Protein AF-W6QR23-F1 (afdb_monomer)

Radius of gyration: 20.23 Å; Cα contacts (8 Å, |Δi|>4): 118; chains: 1; bounding box: 69×49×46 Å

Structure (mmCIF, N/CA/C/O backbone):
data_AF-W6QR23-F1
#
_entry.id   AF-W6QR23-F1
#
loop_
_atom_site.group_PDB
_atom_site.id
_atom_site.type_symbol
_atom_site.label_atom_id
_atom_site.label_alt_id
_atom_site.label_comp_id
_atom_site.label_asym_id
_atom_site.label_entity_id
_atom_site.label_seq_id
_atom_site.pdbx_PDB_ins_code
_atom_site.Cartn_x
_atom_site.Cartn_y
_atom_site.Cartn_z
_atom_site.occupancy
_atom_site.B_iso_or_equiv
_atom_site.auth_seq_id
_atom_site.auth_comp_id
_atom_site.auth_asym_id
_atom_site.auth_atom_id
_atom_site.pdbx_PDB_model_num
ATOM 1 N N . MET A 1 1 ? -1.842 -34.627 35.044 1.00 44.72 1 MET A N 1
ATOM 2 C CA . MET A 1 1 ? -1.301 -33.772 33.965 1.00 44.72 1 MET A CA 1
ATOM 3 C C . MET A 1 1 ? -2.351 -32.706 33.707 1.00 44.72 1 MET A C 1
ATOM 5 O O . MET A 1 1 ? -3.501 -33.074 33.538 1.00 44.72 1 MET A O 1
ATOM 9 N N . LYS A 1 2 ? -2.019 -31.424 33.892 1.00 36.34 2 LYS A N 1
ATOM 10 C CA . LYS A 1 2 ? -3.010 -30.339 33.979 1.00 36.34 2 LYS A CA 1
ATOM 11 C C . LYS A 1 2 ? -3.433 -29.901 32.574 1.00 36.34 2 LYS A C 1
ATOM 13 O O . LYS A 1 2 ? -2.585 -29.485 31.789 1.00 36.34 2 LYS A O 1
ATOM 18 N N . GLU A 1 3 ? -4.726 -30.026 32.297 1.00 43.97 3 GLU A N 1
ATOM 19 C CA . GLU A 1 3 ? -5.404 -29.563 31.086 1.00 43.97 3 GLU A CA 1
ATOM 20 C C . GLU A 1 3 ? -5.269 -28.041 30.954 1.00 43.97 3 GLU A C 1
ATOM 22 O O . GLU A 1 3 ? -5.527 -27.293 31.899 1.00 43.97 3 GLU A O 1
ATOM 27 N N . GLN A 1 4 ? -4.809 -27.580 29.791 1.00 44.44 4 GLN A N 1
ATOM 28 C CA . GLN A 1 4 ? -4.674 -26.157 29.502 1.00 44.44 4 GLN A CA 1
ATOM 29 C C . GLN A 1 4 ? -5.962 -25.640 28.866 1.00 44.44 4 GLN A C 1
ATOM 31 O O . GLN A 1 4 ? -6.294 -25.931 27.720 1.00 44.44 4 GLN A O 1
ATOM 36 N N . THR A 1 5 ? -6.665 -24.861 29.676 1.00 42.03 5 THR A N 1
ATOM 37 C CA . THR A 1 5 ? -7.856 -24.071 29.395 1.00 42.03 5 THR A CA 1
ATOM 38 C C . THR A 1 5 ? -7.736 -23.241 28.116 1.00 42.03 5 THR A C 1
ATOM 40 O O . THR A 1 5 ? -6.834 -22.417 27.953 1.00 42.03 5 THR A O 1
ATOM 43 N N . THR A 1 6 ? -8.725 -23.398 27.240 1.00 47.53 6 THR A N 1
ATOM 44 C CA . THR A 1 6 ? -9.031 -22.515 26.113 1.00 47.53 6 THR A CA 1
ATOM 45 C C . THR A 1 6 ? -9.244 -21.077 26.594 1.00 47.53 6 THR A C 1
ATOM 47 O O . THR A 1 6 ? -10.248 -20.761 27.234 1.00 47.53 6 THR A O 1
ATOM 50 N N . LYS A 1 7 ? -8.309 -20.182 26.266 1.00 45.34 7 LYS A N 1
ATOM 51 C CA . LYS A 1 7 ? -8.440 -18.737 26.483 1.00 45.34 7 LYS A CA 1
ATOM 52 C C . LYS A 1 7 ? -9.314 -18.139 25.377 1.00 45.34 7 LYS A C 1
ATOM 54 O O . LYS A 1 7 ? -8.807 -17.672 24.361 1.00 45.34 7 LYS A O 1
ATOM 59 N N . LEU A 1 8 ? -10.632 -18.158 25.574 1.00 53.28 8 LEU A N 1
ATOM 60 C CA . LEU A 1 8 ? -11.560 -17.308 24.824 1.00 53.28 8 LEU A CA 1
ATOM 61 C C . LEU A 1 8 ? -11.285 -15.856 25.232 1.00 53.28 8 LEU A C 1
ATOM 63 O O . LEU A 1 8 ? -11.752 -15.381 26.264 1.00 53.28 8 LEU A O 1
ATOM 67 N N . ALA A 1 9 ? -10.439 -15.179 24.458 1.00 53.75 9 ALA A N 1
ATOM 68 C CA . ALA A 1 9 ? -10.184 -13.760 24.625 1.00 53.75 9 ALA A CA 1
ATOM 69 C C . ALA A 1 9 ? -11.431 -12.971 24.200 1.00 53.75 9 ALA A C 1
ATOM 71 O O . ALA A 1 9 ? -11.883 -13.042 23.060 1.00 53.75 9 ALA A O 1
ATOM 72 N N . SER A 1 10 ? -11.967 -12.246 25.171 1.00 52.50 10 SER A N 1
ATOM 73 C CA . SER A 1 10 ? -13.028 -11.247 25.143 1.00 52.50 10 SER A CA 1
ATOM 74 C C . SER A 1 10 ? -13.174 -10.523 23.796 1.00 52.50 10 SER A C 1
ATOM 76 O O . SER A 1 10 ? -12.361 -9.672 23.439 1.00 52.50 10 SER A O 1
ATOM 78 N N . ILE A 1 11 ? -14.242 -10.820 23.055 1.00 54.56 11 ILE A N 1
ATOM 79 C CA . ILE A 1 11 ? -14.602 -10.094 21.833 1.00 54.56 11 ILE A CA 1
ATOM 80 C C . ILE A 1 11 ? -15.291 -8.793 22.266 1.00 54.56 11 ILE A C 1
ATOM 82 O O . ILE A 1 11 ? -16.491 -8.765 22.527 1.00 54.56 11 ILE A O 1
ATOM 86 N N . SER A 1 12 ? -14.515 -7.718 22.407 1.00 57.97 12 SER A N 1
ATOM 87 C CA . SER A 1 12 ? -15.054 -6.371 22.632 1.00 57.97 12 SER A CA 1
ATOM 88 C C . SER A 1 12 ? -15.656 -5.815 21.326 1.00 57.97 12 SER A C 1
ATOM 90 O O . SER A 1 12 ? -15.062 -6.032 20.265 1.00 57.97 12 SER A O 1
ATOM 92 N N . PRO A 1 13 ? -16.776 -5.062 21.349 1.00 60.59 13 PRO A N 1
ATOM 93 C CA . PRO A 1 13 ? -17.383 -4.450 20.156 1.00 60.59 13 PRO A CA 1
ATOM 94 C C . PRO A 1 13 ? -16.416 -3.588 19.326 1.00 60.59 13 PRO A C 1
ATOM 96 O O . PRO A 1 13 ? -16.589 -3.448 18.115 1.00 60.59 13 PRO A O 1
ATOM 99 N N . GLU A 1 14 ? -15.373 -3.045 19.957 1.00 60.12 14 GLU A N 1
ATOM 100 C CA . GLU A 1 14 ? -14.270 -2.304 19.325 1.00 60.12 14 GLU A CA 1
ATOM 101 C C . GLU A 1 14 ? -13.528 -3.140 18.266 1.00 60.12 14 GLU A C 1
ATOM 103 O O . GLU A 1 14 ? -13.290 -2.661 17.154 1.00 60.12 14 GLU A O 1
ATOM 108 N N . MET A 1 15 ? -13.284 -4.428 18.544 1.00 62.34 15 MET A N 1
ATOM 109 C CA . MET A 1 15 ? -12.591 -5.343 17.627 1.00 62.34 15 MET A CA 1
ATOM 110 C C . MET A 1 15 ? -13.342 -5.507 16.301 1.00 62.34 15 MET A C 1
ATOM 112 O O . MET A 1 15 ? -12.721 -5.658 15.251 1.00 62.34 15 MET A O 1
ATOM 116 N N . SER A 1 16 ? -14.678 -5.433 16.325 1.00 85.00 16 SER A N 1
ATOM 117 C CA . SER A 1 16 ? -15.494 -5.558 15.111 1.00 85.00 16 SER A CA 1
ATOM 118 C C . SER A 1 16 ? -15.355 -4.345 14.183 1.00 85.00 16 SER A C 1
ATOM 120 O O . SER A 1 16 ? -15.276 -4.498 12.962 1.00 85.00 16 SER A O 1
ATOM 122 N N . LYS A 1 17 ? -15.256 -3.130 14.744 1.00 90.19 17 LYS A N 1
ATOM 123 C CA . LYS A 1 17 ? -15.080 -1.898 13.960 1.00 90.19 17 LYS A CA 1
ATOM 124 C C . LYS A 1 17 ? -13.680 -1.836 13.362 1.00 90.19 17 LYS A C 1
ATOM 126 O O . LYS A 1 17 ? -13.533 -1.511 12.186 1.00 90.19 17 LYS A O 1
ATOM 131 N N . GLU A 1 18 ? -12.667 -2.181 14.150 1.00 93.94 18 GLU A N 1
ATOM 132 C CA . GLU A 1 18 ? -11.278 -2.230 13.698 1.00 93.94 18 GLU A CA 1
ATOM 133 C C . GLU A 1 18 ? -11.065 -3.249 12.572 1.00 93.94 18 GLU A C 1
ATOM 135 O O . GLU A 1 18 ? -10.448 -2.923 11.554 1.00 93.94 18 GLU A O 1
ATOM 140 N N . GLN A 1 19 ? -11.629 -4.453 12.706 1.00 93.38 19 GLN A N 1
ATOM 141 C CA . GLN A 1 19 ? -11.586 -5.467 11.650 1.00 93.38 19 GLN A CA 1
ATOM 142 C C . GLN A 1 19 ? -12.272 -4.983 10.370 1.00 93.38 19 GLN A C 1
ATOM 144 O O . GLN A 1 19 ? -11.690 -5.088 9.290 1.00 93.38 19 GLN A O 1
ATOM 149 N N . LEU A 1 20 ? -13.454 -4.369 10.483 1.00 94.75 20 LEU A N 1
ATOM 150 C CA . LEU A 1 20 ? -14.163 -3.813 9.332 1.00 94.75 20 LEU A CA 1
ATOM 151 C C . LEU A 1 20 ? -13.360 -2.700 8.636 1.00 94.75 20 LEU A C 1
ATOM 153 O O . LEU A 1 20 ? -13.367 -2.600 7.406 1.00 94.75 20 LEU A O 1
ATOM 157 N N . LEU A 1 21 ? -12.667 -1.848 9.399 1.00 95.06 21 LEU A N 1
ATOM 158 C CA . LEU A 1 21 ? -11.797 -0.803 8.848 1.00 95.06 21 LEU A CA 1
ATOM 159 C C . LEU A 1 21 ? -10.604 -1.398 8.098 1.00 95.06 21 LEU A C 1
ATOM 161 O O . LEU A 1 21 ? -10.283 -0.927 7.003 1.00 95.06 21 LEU A O 1
ATOM 165 N N . LEU A 1 22 ? -9.973 -2.431 8.659 1.00 95.94 22 LEU A N 1
ATOM 166 C CA . LEU A 1 22 ? -8.881 -3.152 8.009 1.00 95.94 22 LEU A CA 1
ATOM 167 C C . LEU A 1 22 ? -9.357 -3.814 6.715 1.00 95.94 22 LEU A C 1
ATOM 169 O O . LEU A 1 22 ? -8.750 -3.596 5.670 1.00 95.94 22 LEU A O 1
ATOM 173 N N . GLU A 1 23 ? -10.473 -4.537 6.746 1.00 95.75 23 GLU A N 1
ATOM 174 C CA . GLU A 1 23 ? -11.013 -5.214 5.567 1.00 95.75 23 GLU A CA 1
ATOM 175 C C . GLU A 1 23 ? -11.335 -4.217 4.443 1.00 95.75 23 GLU A C 1
ATOM 177 O O . GLU A 1 23 ? -10.900 -4.381 3.299 1.00 95.75 23 GLU A O 1
ATOM 182 N N . LYS A 1 24 ? -12.015 -3.110 4.772 1.00 96.38 24 LYS A N 1
ATOM 183 C CA . LYS A 1 24 ? -12.300 -2.0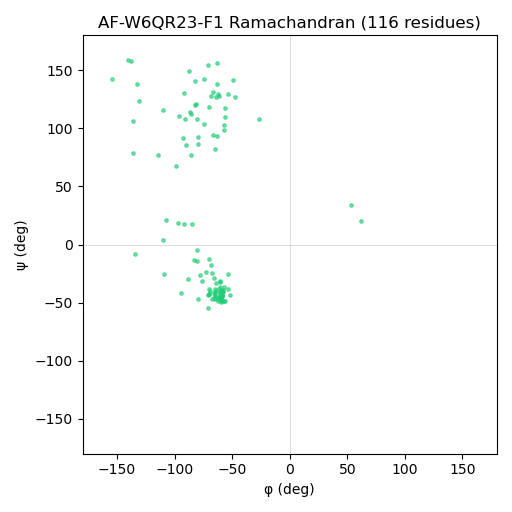31 3.812 1.00 96.38 24 LYS A CA 1
ATOM 184 C C . LYS A 1 24 ? -11.020 -1.416 3.247 1.00 96.38 24 LYS A C 1
ATOM 186 O O . LYS A 1 24 ? -10.955 -1.134 2.049 1.00 96.38 24 LYS A O 1
ATOM 191 N N . ALA A 1 25 ? -10.006 -1.199 4.086 1.00 96.62 25 ALA A N 1
ATOM 192 C CA . ALA A 1 25 ? -8.725 -0.649 3.658 1.00 96.62 25 ALA A CA 1
ATOM 193 C C . ALA A 1 25 ? -7.974 -1.602 2.717 1.00 96.62 25 ALA A C 1
ATOM 195 O O . ALA A 1 25 ? -7.514 -1.156 1.666 1.00 96.62 25 ALA A O 1
ATOM 196 N N . GLY A 1 26 ? -7.898 -2.892 3.053 1.00 96.06 26 GLY A N 1
ATOM 197 C CA . GLY A 1 26 ? -7.261 -3.916 2.224 1.00 96.06 26 GLY A CA 1
ATOM 198 C C . GLY A 1 26 ? -7.952 -4.069 0.872 1.00 96.06 26 GLY A C 1
ATOM 199 O O . GLY A 1 26 ? -7.299 -4.006 -0.169 1.00 96.06 26 GLY A O 1
ATOM 200 N N . ASN A 1 27 ? -9.286 -4.147 0.875 1.00 96.62 27 ASN A N 1
ATOM 201 C CA . ASN A 1 27 ? -10.094 -4.191 -0.345 1.00 96.62 27 ASN A CA 1
ATOM 202 C C . ASN A 1 27 ? -9.878 -2.955 -1.230 1.00 96.62 27 ASN A C 1
ATOM 204 O O . ASN A 1 27 ? -9.806 -3.069 -2.455 1.00 96.62 27 ASN A O 1
ATOM 208 N N . TYR A 1 28 ? -9.755 -1.769 -0.625 1.00 96.25 28 TYR A N 1
ATOM 209 C CA . TYR A 1 28 ? -9.439 -0.546 -1.360 1.00 96.25 28 TYR A CA 1
ATOM 210 C C . TYR A 1 28 ? -8.044 -0.600 -1.992 1.00 96.25 28 TYR A C 1
ATOM 212 O O . TYR A 1 28 ? -7.917 -0.259 -3.166 1.00 96.25 28 TYR A O 1
ATOM 220 N N . ILE A 1 29 ? -7.016 -1.023 -1.244 1.00 95.62 29 ILE A N 1
ATOM 221 C CA . ILE A 1 29 ? -5.636 -1.112 -1.752 1.00 95.62 29 ILE A CA 1
ATOM 222 C C . ILE A 1 29 ? -5.580 -2.047 -2.964 1.00 95.62 29 ILE A C 1
ATOM 224 O O . ILE A 1 29 ? -5.012 -1.666 -3.983 1.00 95.62 29 ILE A O 1
ATOM 228 N N . TRP A 1 30 ? -6.247 -3.205 -2.899 1.00 93.69 30 TRP A N 1
ATOM 229 C CA . TRP A 1 30 ? -6.288 -4.160 -4.010 1.00 93.69 30 TRP A CA 1
ATOM 230 C C . TRP A 1 30 ? -6.991 -3.633 -5.265 1.00 93.69 30 TRP A C 1
ATOM 232 O O . TRP A 1 30 ? -6.561 -3.894 -6.388 1.00 93.69 30 TRP A O 1
ATOM 242 N N . LYS A 1 31 ? -8.099 -2.904 -5.099 1.00 94.44 31 LYS A N 1
ATOM 243 C CA . LYS A 1 31 ? -8.941 -2.481 -6.230 1.00 94.44 31 LYS A CA 1
ATOM 244 C C . LYS A 1 31 ? -8.499 -1.154 -6.846 1.00 94.44 31 LYS A C 1
ATOM 246 O O . LYS A 1 31 ? -8.717 -0.931 -8.041 1.00 94.44 31 LYS A O 1
ATOM 251 N N . ALA A 1 32 ? -7.907 -0.257 -6.059 1.00 94.75 32 ALA A N 1
ATOM 252 C CA . ALA A 1 32 ? -7.569 1.088 -6.505 1.00 94.75 32 ALA A CA 1
ATOM 253 C C . ALA A 1 32 ? -6.540 1.070 -7.646 1.00 94.75 32 ALA A C 1
ATOM 255 O O . ALA A 1 32 ? -5.566 0.331 -7.625 1.00 94.75 32 ALA A O 1
ATOM 256 N N . LYS A 1 33 ? -6.732 1.924 -8.658 1.00 93.44 33 LYS A N 1
ATOM 257 C CA . LYS A 1 33 ? -5.716 2.157 -9.705 1.00 93.44 33 LYS A CA 1
ATOM 258 C C . LYS A 1 33 ? -4.586 3.080 -9.235 1.00 93.44 33 LYS A C 1
ATOM 260 O O . LYS A 1 33 ? -3.492 3.029 -9.770 1.00 93.44 33 LYS A O 1
ATOM 265 N N . LYS A 1 34 ? -4.888 3.948 -8.265 1.00 94.38 34 LYS A N 1
ATOM 266 C CA . LYS A 1 34 ? -3.965 4.896 -7.626 1.00 94.38 34 LYS A CA 1
ATOM 267 C C . LYS A 1 34 ? -4.209 4.861 -6.115 1.00 94.38 34 LYS A C 1
ATOM 269 O O . LYS A 1 34 ? -4.960 5.700 -5.604 1.00 94.38 34 LYS A O 1
ATOM 274 N N . PRO A 1 35 ? -3.697 3.846 -5.402 1.00 95.38 35 PRO A N 1
ATOM 275 C CA . PRO A 1 35 ? -3.980 3.680 -3.983 1.00 95.38 35 PRO A CA 1
ATOM 276 C C . PRO A 1 35 ? -3.419 4.848 -3.168 1.00 95.38 35 PRO A C 1
ATOM 278 O O . PRO A 1 35 ? -2.242 5.178 -3.233 1.00 95.38 35 PRO A O 1
ATOM 281 N N . ARG A 1 36 ? -4.283 5.465 -2.357 1.00 97.06 36 ARG A N 1
ATOM 282 C CA . ARG A 1 36 ? -3.919 6.526 -1.396 1.00 97.06 36 ARG A CA 1
ATOM 283 C C . ARG A 1 36 ? -3.588 5.989 0.001 1.00 97.06 36 ARG A C 1
ATOM 285 O O . ARG A 1 36 ? -3.689 6.712 0.990 1.00 97.06 36 ARG A O 1
ATOM 292 N N . ARG A 1 37 ? -3.304 4.695 0.102 1.00 97.38 37 ARG A N 1
ATOM 293 C CA . ARG A 1 37 ? -2.992 3.974 1.340 1.00 97.38 37 ARG A CA 1
ATOM 294 C C . ARG A 1 37 ? -1.744 3.143 1.074 1.00 97.38 37 ARG A C 1
ATOM 296 O O . ARG A 1 37 ? -1.630 2.558 0.000 1.00 97.38 37 ARG A O 1
ATOM 303 N N . CYS A 1 38 ? -0.822 3.114 2.027 1.00 97.62 38 CYS A N 1
ATOM 304 C CA . CYS A 1 38 ? 0.434 2.386 1.884 1.00 97.62 38 CYS A CA 1
ATOM 305 C C . CYS A 1 38 ? 0.218 0.898 2.192 1.00 97.62 38 CYS A C 1
ATOM 307 O O . CYS A 1 38 ? -0.191 0.557 3.303 1.00 97.62 38 CYS A O 1
ATOM 309 N N . PHE A 1 39 ? 0.502 0.016 1.228 1.00 96.94 39 PHE A N 1
ATOM 310 C CA . PHE A 1 39 ? 0.363 -1.433 1.412 1.00 96.94 39 PHE A CA 1
ATOM 311 C C . PHE A 1 39 ? 1.317 -1.970 2.491 1.00 96.94 39 PHE A C 1
ATOM 313 O O . PHE A 1 39 ? 0.941 -2.855 3.254 1.00 96.94 39 PHE A O 1
ATOM 320 N N . GLN A 1 40 ? 2.507 -1.376 2.635 1.00 97.19 40 GLN A N 1
ATOM 321 C CA . GLN A 1 40 ? 3.468 -1.769 3.669 1.00 97.19 40 GLN A CA 1
ATOM 322 C C . GLN A 1 40 ? 2.976 -1.434 5.073 1.00 97.19 40 GLN A C 1
ATOM 324 O O . GLN A 1 40 ? 2.978 -2.298 5.947 1.00 97.19 40 GLN A O 1
ATOM 329 N N . CYS A 1 41 ? 2.465 -0.216 5.277 1.00 97.69 41 CYS A N 1
ATOM 330 C CA . CYS A 1 41 ? 1.817 0.140 6.537 1.00 97.69 41 CYS A CA 1
ATOM 331 C C . CYS A 1 41 ? 0.627 -0.777 6.817 1.00 97.69 41 CYS A C 1
ATOM 333 O O . CYS A 1 41 ? 0.489 -1.265 7.930 1.00 97.69 41 CYS A O 1
ATOM 335 N N . TYR A 1 42 ? -0.214 -1.046 5.816 1.00 97.62 42 TYR A N 1
ATOM 336 C CA . TYR A 1 42 ? -1.370 -1.926 5.975 1.00 97.62 42 TYR A CA 1
ATOM 337 C C . TYR A 1 42 ? -0.981 -3.345 6.418 1.00 97.62 42 TYR A C 1
ATOM 339 O O . TYR A 1 42 ? -1.605 -3.906 7.325 1.00 97.62 42 TYR A O 1
ATOM 347 N N . GLY A 1 43 ? 0.056 -3.918 5.805 1.00 96.00 43 GLY A N 1
ATOM 348 C CA . GLY A 1 43 ? 0.552 -5.255 6.121 1.00 96.00 43 GLY A CA 1
ATOM 349 C C . GLY A 1 43 ? 1.300 -5.352 7.454 1.00 96.00 43 GLY A C 1
ATOM 350 O O . GLY A 1 43 ? 1.347 -6.424 8.057 1.00 96.00 43 GLY A O 1
ATOM 351 N N . ASN A 1 44 ? 1.854 -4.245 7.952 1.00 96.00 44 ASN A N 1
ATOM 352 C CA . ASN A 1 44 ? 2.632 -4.247 9.184 1.00 96.00 44 ASN A CA 1
ATOM 353 C C . ASN A 1 44 ? 1.727 -4.377 10.424 1.00 96.00 44 ASN A C 1
ATOM 355 O O . ASN A 1 44 ? 1.089 -3.421 10.867 1.00 96.00 44 ASN A O 1
ATOM 359 N N . LYS A 1 45 ? 1.705 -5.578 11.014 1.00 93.56 45 LYS A N 1
ATOM 360 C CA . LYS A 1 45 ? 0.897 -5.918 12.199 1.00 93.56 45 LYS A CA 1
ATOM 361 C C . LYS A 1 45 ? 1.372 -5.251 13.496 1.00 93.56 45 LYS A C 1
ATOM 363 O O . LYS A 1 45 ? 0.629 -5.281 14.469 1.00 93.56 45 LYS A O 1
ATOM 368 N N . LEU A 1 46 ? 2.571 -4.662 13.517 1.00 94.50 46 LEU A N 1
ATOM 369 C CA . LEU A 1 46 ? 3.094 -3.929 14.676 1.00 94.50 46 LEU A CA 1
ATOM 370 C C . LEU A 1 46 ? 2.528 -2.503 14.770 1.00 94.50 46 LEU A C 1
ATOM 372 O O . LEU A 1 46 ? 2.655 -1.855 15.804 1.00 94.50 46 LEU A O 1
ATOM 376 N N . LEU A 1 47 ? 1.907 -2.003 13.698 1.00 95.38 47 LEU A N 1
ATOM 377 C CA . LEU A 1 47 ? 1.278 -0.687 13.670 1.00 95.38 47 LEU A CA 1
ATOM 378 C C . LEU A 1 47 ? -0.175 -0.749 14.161 1.00 95.38 47 LEU A C 1
ATOM 380 O O . LEU A 1 47 ? -0.892 -1.724 13.930 1.00 95.38 47 LEU A O 1
ATOM 384 N N . SER A 1 48 ? -0.644 0.342 14.771 1.00 96.00 48 SER A N 1
ATOM 385 C CA . SER A 1 48 ? -2.057 0.494 15.138 1.00 96.00 48 SER A CA 1
ATOM 386 C C . SER A 1 48 ? -2.965 0.514 13.905 1.00 96.00 48 SER A C 1
ATOM 388 O O . SER A 1 48 ? -2.547 0.908 12.812 1.00 96.00 48 SER A O 1
ATOM 390 N N . VAL A 1 49 ? -4.241 0.153 14.076 1.00 95.75 49 VAL A N 1
ATOM 391 C CA . VAL A 1 49 ? -5.233 0.154 12.985 1.00 95.75 49 VAL A CA 1
ATOM 392 C C . VAL A 1 49 ? -5.298 1.512 12.291 1.00 95.75 49 VAL A C 1
ATOM 394 O O . VAL A 1 49 ? -5.347 1.564 11.064 1.00 95.75 49 VAL A O 1
ATOM 397 N N . HIS A 1 50 ? -5.196 2.611 13.041 1.00 95.06 50 HIS A N 1
ATOM 398 C CA . HIS A 1 50 ? -5.132 3.962 12.483 1.00 95.06 50 HIS A CA 1
ATOM 399 C C . HIS A 1 50 ? -3.975 4.141 11.484 1.00 95.06 50 HIS A C 1
ATOM 401 O O . HIS A 1 50 ? -4.197 4.604 10.367 1.00 95.06 50 HIS A O 1
ATOM 407 N N . HIS A 1 51 ? -2.755 3.724 11.834 1.00 96.00 51 HIS A N 1
ATOM 408 C CA . HIS A 1 51 ? -1.597 3.831 10.938 1.00 96.00 51 HIS A CA 1
ATOM 409 C C . HIS A 1 51 ? -1.693 2.868 9.750 1.00 96.00 51 HIS A C 1
ATOM 411 O O . HIS A 1 51 ? -1.464 3.266 8.608 1.00 96.00 51 HIS A O 1
ATOM 417 N N . ARG A 1 52 ? -2.113 1.621 9.994 1.00 97.50 52 ARG A N 1
ATOM 418 C CA . ARG A 1 52 ? -2.322 0.606 8.944 1.00 97.50 52 ARG A CA 1
ATOM 419 C C . ARG A 1 52 ? -3.379 1.034 7.928 1.00 97.50 52 ARG A C 1
ATOM 421 O O . ARG A 1 52 ? -3.307 0.693 6.750 1.00 97.50 52 ARG A O 1
ATOM 428 N N . THR A 1 53 ? -4.367 1.798 8.384 1.00 96.75 53 THR A N 1
ATOM 429 C CA . THR A 1 53 ? -5.479 2.307 7.580 1.00 96.75 53 THR A CA 1
ATOM 430 C C . THR A 1 53 ? -5.358 3.813 7.307 1.00 96.75 53 THR A C 1
ATOM 432 O O . THR A 1 53 ? -6.343 4.460 6.939 1.00 96.75 53 THR A O 1
ATOM 435 N N . HIS A 1 54 ? -4.162 4.391 7.408 1.00 96.75 54 HIS A N 1
ATOM 436 C CA . HIS A 1 54 ? -3.974 5.802 7.106 1.00 96.75 54 HIS A CA 1
ATOM 437 C C . HIS A 1 54 ? -4.194 6.075 5.609 1.00 96.75 54 HIS A C 1
ATOM 439 O O . HIS A 1 54 ? -3.657 5.381 4.738 1.00 96.75 54 HIS A O 1
ATOM 445 N N . LYS A 1 55 ? -5.001 7.098 5.301 1.00 97.38 55 LYS A N 1
ATOM 446 C CA . LYS A 1 55 ? -5.294 7.540 3.933 1.00 97.38 55 LYS A CA 1
ATOM 447 C C . LYS A 1 55 ? -4.640 8.893 3.687 1.00 97.38 55 LYS A C 1
ATOM 449 O O . LYS A 1 55 ? -5.054 9.898 4.253 1.00 97.38 55 LYS A O 1
ATOM 454 N N . TYR A 1 56 ? -3.687 8.931 2.767 1.00 96.69 56 TYR A N 1
ATOM 455 C CA . TYR A 1 56 ? -3.032 10.165 2.353 1.00 96.69 56 TYR A CA 1
ATOM 456 C C . TYR A 1 56 ? -3.969 11.057 1.534 1.00 96.69 56 TYR A C 1
ATOM 458 O O . TYR A 1 56 ? -4.898 10.578 0.871 1.00 96.69 56 TYR A O 1
ATOM 466 N N . SER A 1 57 ? -3.708 12.366 1.538 1.00 94.94 57 SER A N 1
ATOM 467 C CA . SER A 1 57 ? -4.418 13.357 0.716 1.00 94.94 57 SER A CA 1
ATOM 468 C C . SER A 1 57 ? -4.317 13.048 -0.782 1.00 94.94 57 SER A C 1
ATOM 470 O O . SER A 1 57 ? -5.312 13.126 -1.497 1.00 94.94 57 SER A O 1
ATOM 472 N N . GLU A 1 58 ? -3.154 12.584 -1.233 1.00 95.06 58 GLU A N 1
ATOM 473 C CA . GLU A 1 58 ? -2.855 12.353 -2.643 1.00 95.06 58 GLU A CA 1
ATOM 474 C C . GLU A 1 58 ? -2.106 11.039 -2.872 1.00 95.06 58 GLU A C 1
ATOM 476 O O . GLU A 1 58 ? -1.426 10.519 -1.986 1.00 95.06 58 GLU A O 1
ATOM 481 N N . TYR A 1 59 ? -2.189 10.530 -4.104 1.00 94.88 59 TYR A N 1
ATOM 482 C CA . TYR A 1 59 ? -1.409 9.373 -4.551 1.00 94.88 59 TYR A CA 1
ATOM 483 C C . TYR A 1 59 ? 0.104 9.642 -4.474 1.00 94.88 59 TYR A C 1
ATOM 485 O O . TYR A 1 59 ? 0.858 8.807 -3.980 1.00 94.88 59 TYR A O 1
ATOM 493 N N . LYS A 1 60 ? 0.545 10.847 -4.869 1.00 93.75 60 LYS A N 1
ATOM 494 C CA . LYS A 1 60 ? 1.955 11.264 -4.785 1.00 93.75 60 LYS A CA 1
ATOM 495 C C . LYS A 1 60 ? 2.482 11.245 -3.347 1.00 93.75 60 LYS A C 1
ATOM 497 O O . LYS A 1 60 ? 3.613 10.829 -3.118 1.00 93.75 60 LYS A O 1
ATOM 502 N N . SER A 1 61 ? 1.650 11.606 -2.370 1.00 95.50 61 SER A N 1
ATOM 503 C CA . SER A 1 61 ? 2.005 11.520 -0.948 1.00 95.50 61 SER A CA 1
ATOM 504 C C . SER A 1 61 ? 2.222 10.075 -0.492 1.00 95.50 61 SER A C 1
ATOM 506 O O . SER A 1 61 ? 3.148 9.814 0.272 1.00 95.50 61 SER A O 1
ATOM 508 N N . THR A 1 62 ? 1.414 9.125 -0.983 1.00 95.56 62 THR A N 1
ATOM 509 C CA . THR A 1 62 ? 1.622 7.688 -0.716 1.00 95.56 62 THR A CA 1
ATOM 510 C C . THR A 1 62 ? 2.915 7.183 -1.353 1.00 95.56 62 THR A C 1
ATOM 512 O O . THR A 1 62 ? 3.667 6.467 -0.696 1.00 95.56 62 THR A O 1
ATOM 515 N N . LEU A 1 63 ? 3.213 7.602 -2.589 1.00 94.12 63 LEU A N 1
ATOM 516 C CA . LEU A 1 63 ? 4.468 7.268 -3.271 1.00 94.12 63 LEU A CA 1
ATOM 517 C C . LEU A 1 63 ? 5.696 7.762 -2.507 1.00 94.12 63 LEU A C 1
ATOM 519 O O . LEU A 1 63 ? 6.621 6.987 -2.269 1.00 94.12 63 LEU A O 1
ATOM 523 N N . ARG A 1 64 ? 5.695 9.039 -2.107 1.00 94.75 64 ARG A N 1
ATOM 524 C CA . ARG A 1 64 ? 6.787 9.634 -1.328 1.00 94.75 64 ARG A CA 1
ATOM 525 C C . ARG A 1 64 ? 6.990 8.888 -0.013 1.00 94.75 64 ARG A C 1
ATOM 527 O O . ARG A 1 64 ? 8.105 8.482 0.286 1.00 94.75 64 ARG A O 1
ATOM 534 N N . HIS A 1 65 ? 5.907 8.642 0.721 1.00 96.12 65 HIS A N 1
ATOM 535 C CA . HIS A 1 65 ? 5.972 7.903 1.978 1.00 96.12 65 HIS A CA 1
ATOM 536 C C . HIS A 1 65 ? 6.560 6.495 1.797 1.00 96.12 65 HIS A C 1
ATOM 538 O O . HIS A 1 65 ? 7.449 6.108 2.550 1.00 96.12 65 HIS A O 1
ATOM 544 N N . PHE A 1 66 ? 6.093 5.738 0.800 1.00 95.50 66 PHE A N 1
ATOM 545 C CA . PHE A 1 66 ? 6.621 4.402 0.527 1.00 95.50 66 PHE A CA 1
ATOM 546 C C . PHE A 1 66 ? 8.117 4.447 0.191 1.00 95.50 66 PHE A C 1
ATOM 548 O O . PHE A 1 66 ? 8.888 3.673 0.753 1.00 95.50 66 PHE A O 1
ATOM 555 N N . ARG A 1 67 ? 8.536 5.403 -0.649 1.00 91.69 67 ARG A N 1
ATOM 556 C CA . ARG A 1 67 ? 9.945 5.612 -1.005 1.00 91.69 67 ARG A CA 1
ATOM 557 C C . ARG A 1 67 ? 10.821 5.868 0.223 1.00 91.69 67 ARG A C 1
ATOM 559 O O . ARG A 1 67 ? 11.863 5.246 0.364 1.00 91.69 67 ARG A O 1
ATOM 566 N N . GLU A 1 68 ? 10.401 6.776 1.096 1.00 93.19 68 GLU A N 1
ATOM 567 C CA . GLU A 1 6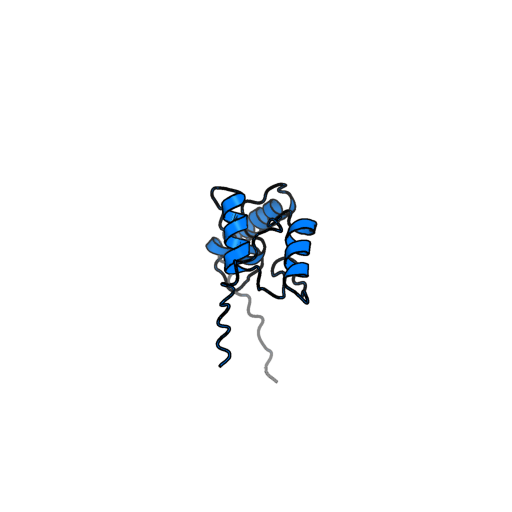8 ? 11.200 7.216 2.246 1.00 93.19 68 GLU A CA 1
ATOM 568 C C . GLU A 1 68 ? 11.219 6.207 3.399 1.00 93.19 68 GLU A C 1
ATOM 570 O O . GLU A 1 68 ? 12.186 6.163 4.155 1.00 93.19 68 GLU A O 1
ATOM 575 N N . LYS A 1 69 ? 10.138 5.437 3.583 1.00 94.75 69 LYS A N 1
ATOM 576 C CA . LYS A 1 69 ? 9.956 4.600 4.781 1.00 94.75 69 LYS A CA 1
ATOM 577 C C . LYS A 1 69 ? 10.077 3.105 4.546 1.00 94.75 69 LYS A C 1
ATOM 579 O O . LYS A 1 69 ? 10.377 2.404 5.501 1.00 94.75 69 LYS A O 1
ATOM 584 N N . HIS A 1 70 ? 9.816 2.630 3.330 1.00 95.19 70 HIS A N 1
ATOM 585 C CA . HIS A 1 70 ? 9.613 1.202 3.085 1.00 95.19 70 HIS A CA 1
ATOM 586 C C . HIS A 1 70 ? 10.348 0.647 1.873 1.00 95.19 70 HIS A C 1
ATOM 588 O O . HIS A 1 70 ? 10.340 -0.556 1.652 1.00 95.19 70 HIS A O 1
ATOM 594 N N . LEU A 1 71 ? 10.970 1.490 1.056 1.00 90.00 71 LEU A N 1
ATOM 595 C CA . LEU A 1 71 ? 11.642 1.038 -0.159 1.00 90.00 71 LEU A CA 1
ATOM 596 C C . 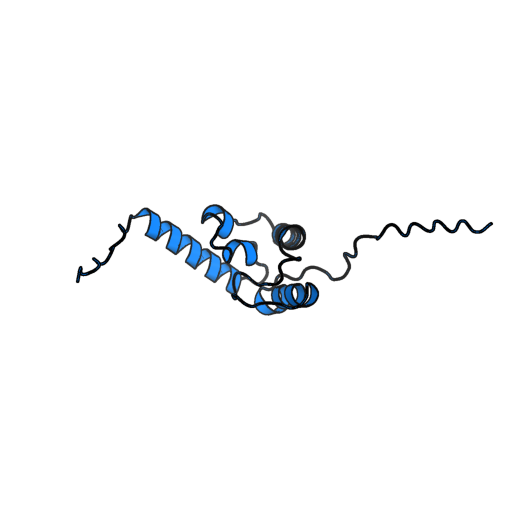LEU A 1 71 ? 12.852 0.138 0.135 1.00 90.00 71 LEU A C 1
ATOM 598 O O . LEU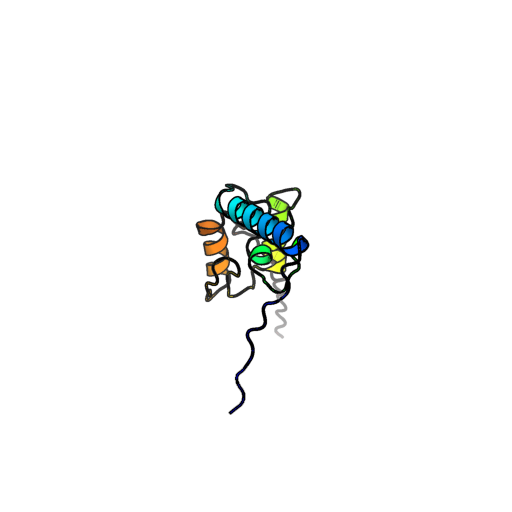 A 1 71 ? 13.156 -0.753 -0.651 1.00 90.00 71 LEU A O 1
ATOM 602 N N . GLN A 1 72 ? 13.492 0.333 1.288 1.00 89.44 72 GLN A N 1
ATOM 603 C CA . GLN A 1 72 ? 14.569 -0.535 1.772 1.00 89.44 72 GLN A CA 1
ATOM 604 C C . GLN A 1 72 ? 14.061 -1.819 2.439 1.00 89.44 72 GLN A C 1
ATOM 606 O O . GLN A 1 72 ? 14.870 -2.683 2.785 1.00 89.44 72 GLN A O 1
ATOM 611 N N . ASP A 1 73 ? 12.743 -1.981 2.605 1.00 91.38 73 ASP A N 1
ATOM 612 C CA . ASP A 1 73 ? 12.187 -3.210 3.158 1.00 91.38 73 ASP A CA 1
ATOM 613 C C . ASP A 1 73 ? 12.531 -4.367 2.204 1.00 91.38 73 ASP A C 1
ATOM 615 O O . ASP A 1 73 ? 12.291 -4.320 0.999 1.00 91.38 73 ASP A O 1
ATOM 619 N N . ARG A 1 74 ? 13.093 -5.452 2.735 1.00 89.94 74 ARG A N 1
ATOM 620 C CA . ARG A 1 74 ? 13.373 -6.677 1.960 1.00 89.94 74 ARG A CA 1
ATOM 621 C C . ARG A 1 74 ? 12.160 -7.609 1.887 1.00 89.94 74 ARG A C 1
ATOM 623 O O . ARG A 1 74 ? 12.300 -8.794 1.614 1.00 89.94 74 ARG A O 1
ATOM 630 N N . ARG A 1 75 ? 10.963 -7.089 2.170 1.00 94.44 75 ARG A N 1
ATOM 631 C CA . ARG A 1 75 ? 9.722 -7.860 2.254 1.00 94.44 75 ARG A CA 1
ATOM 632 C C . ARG A 1 75 ? 8.511 -6.987 1.966 1.00 94.44 75 ARG A C 1
ATOM 634 O O . ARG A 1 75 ? 8.438 -5.851 2.429 1.00 94.44 75 ARG A O 1
ATOM 641 N N . CYS A 1 76 ? 7.521 -7.538 1.275 1.00 96.25 76 CYS A N 1
ATOM 642 C CA . CYS A 1 76 ? 6.181 -6.969 1.227 1.00 96.25 76 CYS A CA 1
ATOM 643 C C . CYS A 1 76 ? 5.366 -7.459 2.433 1.00 96.25 76 CYS A C 1
ATOM 645 O O . CYS A 1 76 ? 4.996 -8.627 2.516 1.00 96.25 76 CYS A O 1
ATOM 647 N N . HIS A 1 77 ? 5.031 -6.571 3.365 1.00 95.25 77 HIS A N 1
ATOM 648 C CA . HIS A 1 77 ? 4.235 -6.899 4.547 1.00 95.25 77 HIS A CA 1
ATOM 649 C C . HIS A 1 77 ? 2.782 -7.269 4.215 1.00 95.25 77 HIS A C 1
ATOM 651 O O . HIS A 1 77 ? 2.139 -7.963 4.999 1.00 95.25 77 HIS A O 1
ATOM 657 N N . MET A 1 78 ? 2.237 -6.804 3.084 1.00 95.06 78 MET A N 1
ATOM 658 C CA . MET A 1 78 ? 0.859 -7.116 2.687 1.00 95.06 78 MET A CA 1
ATOM 659 C C . MET A 1 78 ? 0.745 -8.510 2.062 1.00 95.06 78 MET A C 1
ATOM 661 O O . MET A 1 78 ? -0.128 -9.275 2.460 1.00 95.06 78 MET A O 1
ATOM 665 N N . CYS A 1 79 ? 1.641 -8.849 1.132 1.00 95.56 79 CYS A N 1
ATOM 666 C CA . CYS A 1 79 ? 1.697 -10.167 0.486 1.00 95.56 79 CYS A CA 1
ATOM 667 C C . CYS A 1 79 ? 2.458 -11.202 1.324 1.00 95.56 79 CYS A C 1
ATOM 669 O O . CYS A 1 79 ? 2.363 -12.395 1.073 1.00 95.56 79 CYS A O 1
ATOM 671 N N . SER A 1 80 ? 3.186 -10.752 2.352 1.00 93.62 80 SER A N 1
ATOM 672 C CA . SER A 1 80 ? 4.087 -11.574 3.165 1.00 93.62 80 SER A CA 1
ATOM 6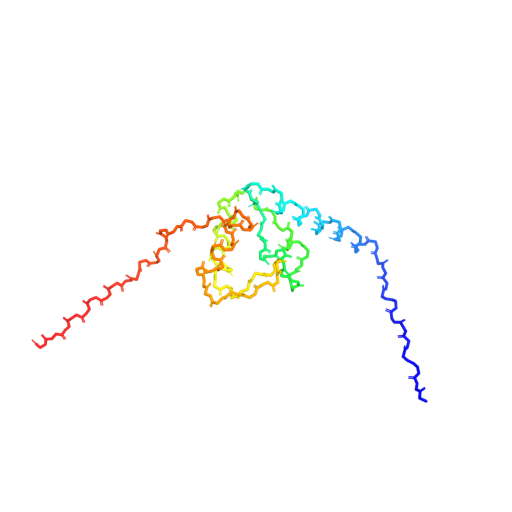73 C C . SER A 1 80 ? 5.246 -12.206 2.380 1.00 93.62 80 SER A C 1
ATOM 675 O O . SER A 1 80 ? 5.858 -13.137 2.897 1.00 93.62 80 SER A O 1
ATOM 677 N N . GLU A 1 81 ? 5.585 -11.663 1.207 1.00 93.94 81 GLU A N 1
ATOM 678 C CA . GLU A 1 81 ? 6.634 -12.144 0.293 1.00 93.94 81 GLU A CA 1
ATOM 679 C C . GLU A 1 81 ? 7.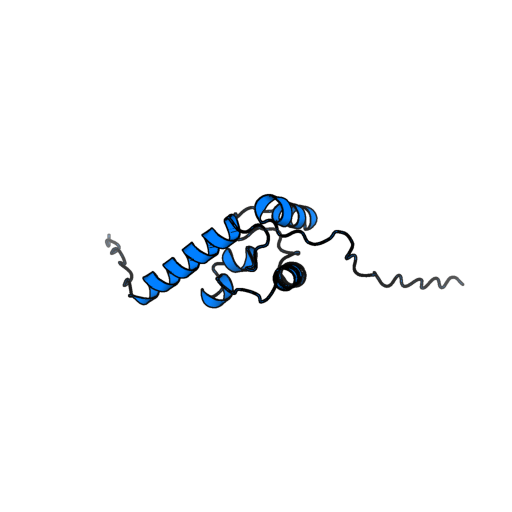986 -11.474 0.555 1.00 93.94 81 GLU A C 1
ATOM 681 O O . GLU A 1 81 ? 8.069 -10.242 0.610 1.00 93.94 81 GLU A O 1
ATOM 686 N N . ASP A 1 82 ? 9.043 -12.279 0.676 1.00 93.69 82 ASP A N 1
ATOM 687 C CA . ASP A 1 82 ? 10.420 -11.799 0.800 1.00 93.69 82 ASP A CA 1
ATOM 688 C C . ASP A 1 82 ? 11.016 -11.475 -0.575 1.00 93.69 82 ASP A C 1
ATOM 690 O O . ASP A 1 82 ? 10.795 -12.168 -1.569 1.00 93.69 82 ASP A O 1
ATOM 694 N N . LEU A 1 83 ? 11.780 -10.389 -0.635 1.00 91.75 83 LEU A N 1
ATOM 695 C CA . LEU A 1 83 ? 12.295 -9.798 -1.862 1.00 91.75 83 LEU A CA 1
ATOM 696 C C . LEU A 1 83 ? 13.791 -9.538 -1.705 1.00 91.75 83 LEU A C 1
ATOM 698 O O . LEU A 1 83 ? 14.228 -8.814 -0.813 1.00 91.75 83 LEU A O 1
ATOM 702 N N . LEU A 1 84 ? 14.579 -10.111 -2.617 1.00 87.50 84 LEU A N 1
ATOM 703 C CA . LEU A 1 84 ? 16.043 -10.127 -2.517 1.00 87.50 84 LEU A CA 1
ATOM 704 C C . LEU A 1 84 ? 16.664 -8.718 -2.461 1.00 87.50 84 LEU A C 1
ATOM 706 O O . LEU A 1 84 ? 17.606 -8.459 -1.712 1.00 87.50 84 LEU A O 1
ATOM 710 N N . HIS A 1 85 ? 16.129 -7.796 -3.264 1.00 88.56 85 HIS A N 1
ATOM 711 C CA . HIS A 1 85 ? 16.686 -6.464 -3.474 1.00 88.56 85 HIS A CA 1
ATOM 712 C C . HIS A 1 85 ? 15.586 -5.406 -3.551 1.00 88.56 85 HIS A C 1
ATOM 714 O O . HIS A 1 85 ? 14.444 -5.703 -3.897 1.00 88.56 85 HIS A O 1
ATOM 720 N N . GLU A 1 86 ? 15.959 -4.148 -3.306 1.00 91.00 86 GLU A N 1
ATOM 721 C CA . GLU A 1 86 ? 15.071 -2.982 -3.409 1.00 91.00 86 GLU A CA 1
ATOM 722 C C . GLU A 1 86 ? 14.369 -2.942 -4.770 1.00 91.00 86 GLU A C 1
ATOM 724 O O . GLU A 1 86 ? 13.167 -2.710 -4.845 1.00 91.00 86 GLU A O 1
ATOM 729 N N . MET A 1 87 ? 15.105 -3.202 -5.855 1.00 91.31 87 MET A N 1
ATOM 730 C CA . MET A 1 87 ? 14.548 -3.210 -7.208 1.00 91.31 87 MET A CA 1
ATOM 731 C C . MET A 1 87 ? 13.385 -4.204 -7.345 1.00 91.31 87 MET A C 1
ATOM 733 O O . MET A 1 87 ? 12.403 -3.904 -8.026 1.00 91.31 87 MET A O 1
ATOM 737 N N . HIS A 1 88 ? 13.460 -5.360 -6.675 1.00 92.44 88 HIS A N 1
ATOM 738 C CA . HIS A 1 88 ? 12.375 -6.340 -6.667 1.00 92.44 88 HIS A CA 1
ATOM 739 C C . HIS A 1 88 ? 11.171 -5.828 -5.880 1.00 92.44 88 HIS A C 1
ATOM 741 O O . HIS A 1 88 ? 10.049 -5.983 -6.351 1.00 92.44 88 HIS A O 1
ATOM 747 N N . LEU A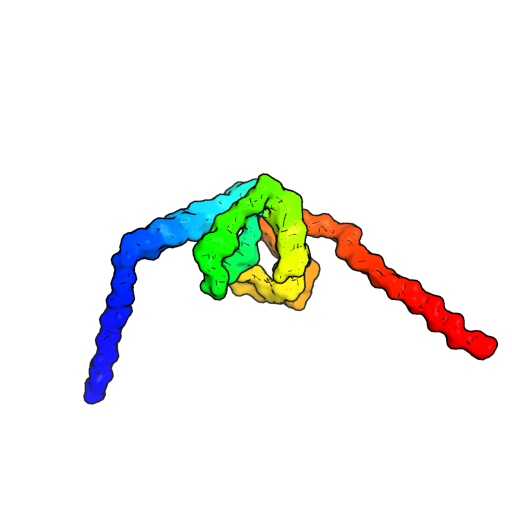 1 89 ? 11.383 -5.152 -4.744 1.00 93.25 89 LEU A N 1
ATOM 748 C CA . LEU A 1 89 ? 10.282 -4.515 -4.019 1.00 93.25 89 LEU A CA 1
ATOM 749 C C . LEU A 1 89 ? 9.645 -3.384 -4.820 1.00 93.25 89 LEU A C 1
ATOM 751 O O . LEU A 1 89 ? 8.422 -3.276 -4.854 1.00 93.25 89 LEU A O 1
ATOM 755 N N . ARG A 1 90 ? 10.445 -2.567 -5.502 1.00 92.31 90 ARG A N 1
ATOM 756 C CA . ARG A 1 90 ? 9.943 -1.498 -6.365 1.00 92.31 90 ARG A CA 1
ATOM 757 C C . ARG A 1 90 ? 9.066 -2.056 -7.484 1.00 92.31 90 ARG A C 1
ATOM 759 O O . ARG A 1 90 ? 7.965 -1.557 -7.696 1.00 92.31 90 ARG A O 1
ATOM 766 N N . ARG A 1 91 ? 9.531 -3.114 -8.151 1.00 93.31 91 ARG A N 1
ATOM 767 C CA . ARG A 1 91 ? 8.765 -3.801 -9.194 1.00 93.31 91 ARG A CA 1
ATOM 768 C C . ARG A 1 91 ? 7.502 -4.461 -8.635 1.00 93.31 91 ARG A C 1
ATOM 770 O O . ARG A 1 91 ? 6.431 -4.272 -9.193 1.00 93.31 91 ARG A O 1
ATOM 777 N N . HIS A 1 92 ? 7.597 -5.149 -7.499 1.00 95.19 92 HIS A N 1
ATOM 778 C CA . HIS A 1 92 ? 6.443 -5.743 -6.818 1.00 95.19 92 HIS A CA 1
ATOM 779 C C . HIS A 1 92 ? 5.398 -4.679 -6.438 1.00 95.19 92 HIS A C 1
ATOM 781 O O . HIS A 1 92 ? 4.202 -4.870 -6.648 1.00 95.19 92 HIS A O 1
ATOM 787 N N . ALA A 1 93 ? 5.834 -3.526 -5.924 1.00 94.38 93 ALA A N 1
ATOM 788 C CA . ALA A 1 93 ? 4.953 -2.412 -5.585 1.00 94.38 93 ALA A CA 1
ATOM 789 C C . ALA A 1 93 ? 4.181 -1.889 -6.806 1.00 94.38 93 ALA A C 1
ATOM 791 O O . ALA A 1 93 ? 2.994 -1.579 -6.693 1.00 94.38 93 ALA A O 1
ATOM 792 N N . GLU A 1 94 ? 4.828 -1.810 -7.968 1.00 94.38 94 GLU A N 1
ATOM 793 C CA . GLU A 1 94 ? 4.200 -1.409 -9.228 1.00 94.38 94 GLU A CA 1
ATOM 794 C C . GLU A 1 94 ? 3.240 -2.483 -9.757 1.00 94.38 94 GLU A C 1
ATOM 796 O O . GLU A 1 94 ? 2.058 -2.195 -9.953 1.00 94.38 94 GLU A O 1
ATOM 801 N N . ASP A 1 95 ? 3.717 -3.717 -9.913 1.00 94.06 95 ASP A N 1
ATOM 802 C CA . ASP A 1 95 ? 2.983 -4.801 -10.574 1.00 94.06 95 ASP A CA 1
ATOM 803 C C . ASP A 1 95 ? 1.781 -5.281 -9.738 1.00 94.06 95 ASP A C 1
ATOM 805 O O . ASP A 1 95 ? 0.682 -5.482 -10.261 1.00 94.06 95 ASP A O 1
ATOM 809 N N . VAL A 1 96 ? 1.963 -5.428 -8.421 1.00 95.06 96 VAL A N 1
ATOM 810 C CA . VAL A 1 96 ? 0.962 -6.016 -7.512 1.00 95.06 96 VAL A CA 1
ATOM 811 C C . VAL A 1 96 ? 0.100 -4.941 -6.858 1.00 95.06 96 VAL A C 1
ATOM 813 O O . VAL A 1 96 ? -1.120 -5.084 -6.747 1.00 95.06 96 VAL A O 1
ATOM 816 N N . HIS A 1 97 ? 0.717 -3.834 -6.442 1.00 95.12 97 HIS A N 1
ATOM 817 C CA . HIS A 1 97 ? 0.050 -2.790 -5.662 1.00 95.12 97 HIS A CA 1
ATOM 818 C C . HIS A 1 97 ? -0.172 -1.483 -6.426 1.00 95.12 97 HIS A C 1
ATOM 820 O O . HIS A 1 97 ? -0.696 -0.536 -5.841 1.00 95.12 97 HIS A O 1
ATOM 826 N N . ARG A 1 98 ? 0.169 -1.414 -7.723 1.00 93.69 98 ARG A N 1
ATOM 827 C CA . ARG A 1 98 ? -0.045 -0.235 -8.586 1.00 93.69 98 ARG A CA 1
ATOM 828 C C . ARG A 1 98 ? 0.544 1.048 -7.993 1.00 93.69 98 ARG A C 1
ATOM 830 O O . ARG A 1 98 ? -0.026 2.132 -8.133 1.00 93.69 98 ARG A O 1
ATOM 837 N N . LEU A 1 99 ? 1.669 0.906 -7.295 1.00 92.12 99 LEU A N 1
ATOM 838 C CA . LEU A 1 99 ? 2.396 1.976 -6.627 1.00 92.12 99 LEU A CA 1
ATOM 839 C C . LEU A 1 99 ? 3.766 2.158 -7.299 1.00 92.12 99 LEU A C 1
ATOM 841 O O . LEU A 1 99 ? 4.795 1.721 -6.793 1.00 92.12 99 LEU A O 1
ATOM 845 N N . ALA A 1 100 ? 3.767 2.807 -8.463 1.00 88.31 100 ALA A N 1
ATOM 846 C CA . ALA A 1 100 ? 4.967 3.016 -9.271 1.00 88.31 100 ALA A CA 1
ATOM 847 C C . ALA A 1 100 ? 5.810 4.192 -8.749 1.00 88.31 100 ALA A C 1
ATOM 849 O O . ALA A 1 100 ? 5.436 5.358 -8.908 1.00 88.31 100 ALA A O 1
ATOM 850 N N . THR A 1 101 ? 6.965 3.909 -8.140 1.00 80.00 101 THR A N 1
ATOM 851 C CA . THR A 1 101 ? 7.956 4.946 -7.816 1.00 80.00 101 THR A CA 1
ATOM 852 C C . THR A 1 101 ? 8.866 5.160 -9.023 1.00 80.00 101 THR A C 1
ATOM 854 O O . THR A 1 101 ? 9.620 4.259 -9.383 1.00 80.00 101 THR A O 1
ATOM 857 N N . GLU A 1 102 ? 8.806 6.339 -9.643 1.00 71.88 102 GLU A N 1
ATOM 858 C CA . GLU A 1 102 ? 9.585 6.662 -10.849 1.00 71.88 102 GLU A CA 1
ATOM 859 C C . GLU A 1 102 ? 11.080 6.316 -10.712 1.00 71.88 102 GLU A C 1
ATOM 861 O O . GLU A 1 102 ? 11.684 6.499 -9.651 1.00 71.88 102 GLU A O 1
ATOM 866 N N . ARG A 1 103 ? 11.663 5.822 -11.813 1.00 59.16 103 ARG A N 1
ATOM 867 C CA . ARG A 1 103 ? 13.007 5.222 -11.895 1.00 59.16 103 ARG A CA 1
ATOM 868 C C . ARG A 1 103 ? 14.165 6.213 -11.683 1.00 59.16 103 ARG A C 1
ATOM 870 O O . ARG A 1 103 ? 15.261 5.777 -11.363 1.00 59.16 103 ARG A O 1
ATOM 877 N N . ASN A 1 104 ? 13.919 7.519 -11.804 1.00 48.78 104 ASN A N 1
ATOM 878 C CA . ASN A 1 104 ? 14.966 8.545 -11.937 1.00 48.78 104 ASN A CA 1
ATOM 879 C C . ASN A 1 104 ? 15.356 9.272 -10.641 1.00 48.78 104 ASN A C 1
ATOM 881 O O . ASN A 1 104 ? 15.956 10.340 -10.696 1.00 48.78 104 ASN A O 1
ATOM 885 N N . TYR A 1 105 ? 15.038 8.723 -9.471 1.00 50.44 105 TYR A N 1
ATOM 886 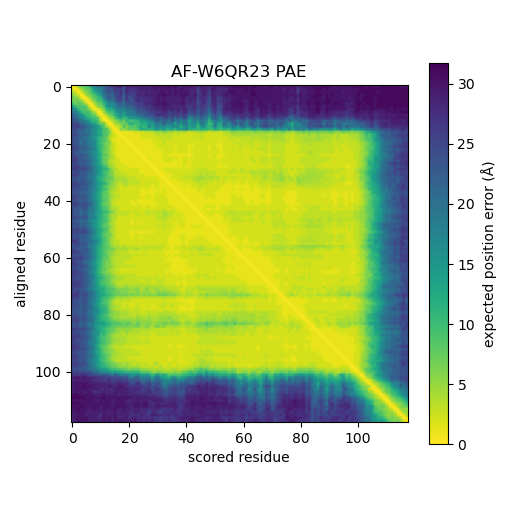C CA . TYR A 1 105 ? 15.537 9.269 -8.208 1.00 50.44 105 TYR A CA 1
ATOM 887 C C . TYR A 1 105 ? 16.744 8.456 -7.740 1.00 50.44 105 TYR A C 1
ATOM 889 O O . TYR A 1 105 ? 16.661 7.715 -6.764 1.00 50.44 105 TYR A O 1
ATOM 897 N N . TYR A 1 106 ? 17.849 8.553 -8.479 1.00 48.31 106 TYR A N 1
ATOM 898 C CA . TYR A 1 106 ? 19.148 8.342 -7.853 1.00 48.31 106 TYR A CA 1
ATOM 899 C C . TYR A 1 106 ? 19.363 9.530 -6.908 1.00 48.31 106 TYR A C 1
ATOM 901 O O . TYR A 1 106 ? 19.205 10.672 -7.359 1.00 48.31 106 TYR A O 1
ATOM 909 N N . PRO A 1 107 ? 19.683 9.324 -5.616 1.00 47.53 107 PRO A N 1
ATOM 910 C CA . PRO A 1 107 ? 20.356 10.385 -4.885 1.00 47.53 107 PRO A CA 1
ATOM 911 C C . PRO A 1 107 ? 21.586 10.741 -5.723 1.00 47.53 107 PRO A C 1
ATOM 913 O O . PRO A 1 107 ? 22.291 9.845 -6.188 1.00 47.53 107 PRO A O 1
ATOM 916 N N . LYS A 1 108 ? 21.790 12.029 -6.013 1.00 43.84 108 LYS A N 1
ATOM 917 C CA . LYS A 1 108 ? 23.096 12.470 -6.496 1.00 43.84 108 LYS A CA 1
ATOM 918 C C . LYS A 1 108 ? 24.067 12.048 -5.405 1.00 43.84 108 LYS A C 1
ATOM 920 O O . LYS A 1 10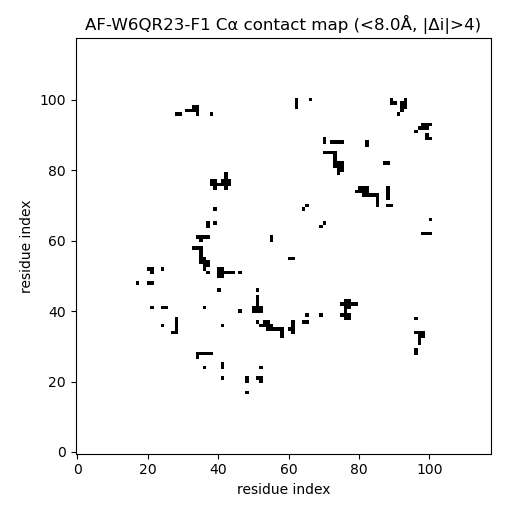8 ? 24.078 12.663 -4.345 1.00 43.84 108 LYS A O 1
ATOM 925 N N . GLU A 1 109 ? 24.794 10.966 -5.633 1.00 49.97 109 GLU A N 1
ATOM 926 C CA . GLU A 1 109 ? 26.025 10.739 -4.905 1.00 49.97 109 GLU A CA 1
ATOM 927 C C . GLU A 1 109 ? 26.845 11.996 -5.199 1.00 49.97 109 GLU A C 1
ATOM 929 O O . GLU A 1 109 ? 27.052 12.343 -6.368 1.00 49.97 109 GLU A O 1
ATOM 934 N N . GLU A 1 110 ? 27.168 12.767 -4.162 1.00 52.81 110 GLU A N 1
ATOM 935 C CA . GLU A 1 110 ? 28.213 13.775 -4.262 1.00 52.81 110 GLU A CA 1
ATOM 936 C C . GLU A 1 110 ? 29.458 13.011 -4.693 1.00 52.81 110 GLU A C 1
ATOM 938 O O . GLU A 1 110 ? 30.102 12.323 -3.904 1.00 52.81 110 GLU A O 1
ATOM 943 N N . SER A 1 111 ? 29.734 13.055 -5.992 1.00 51.81 111 SER A N 1
ATOM 944 C CA . SER A 1 111 ? 30.992 12.634 -6.568 1.00 51.81 111 SER A CA 1
ATOM 945 C C . SER A 1 111 ? 32.052 13.589 -6.029 1.00 51.81 111 SER A C 1
ATOM 947 O O . SER A 1 111 ? 32.368 14.592 -6.667 1.00 51.81 111 SER A O 1
ATOM 949 N N . GLY A 1 112 ? 32.530 13.310 -4.817 1.00 55.22 112 GLY A N 1
ATOM 950 C CA . GLY A 1 112 ? 33.760 13.862 -4.278 1.00 55.22 112 GLY A CA 1
ATOM 951 C C . GLY A 1 112 ? 34.895 13.370 -5.158 1.00 55.22 112 GLY A C 1
ATOM 952 O O . GLY A 1 112 ? 35.380 12.251 -5.005 1.00 55.22 112 GLY A O 1
ATOM 953 N N . SER A 1 113 ? 35.254 14.174 -6.151 1.00 57.59 113 SER A N 1
ATOM 954 C CA . SER A 1 113 ? 36.501 14.020 -6.881 1.00 57.59 113 SER A CA 1
ATOM 955 C C . SER A 1 113 ? 37.589 14.757 -6.108 1.00 57.59 113 SER A C 1
ATOM 957 O O . SER A 1 113 ? 37.972 15.858 -6.496 1.00 57.59 113 SER A O 1
ATOM 959 N N . ASP A 1 114 ? 38.071 14.155 -5.025 1.00 51.84 114 ASP A N 1
ATOM 960 C CA . ASP A 1 114 ? 39.347 14.541 -4.426 1.00 51.84 114 ASP A CA 1
ATOM 961 C C . ASP A 1 114 ? 40.428 13.687 -5.093 1.00 51.84 114 ASP A C 1
ATOM 963 O O . ASP A 1 114 ? 40.761 12.584 -4.658 1.00 51.84 114 ASP A O 1
ATOM 967 N N . ILE A 1 115 ? 40.905 14.171 -6.240 1.00 57.38 115 ILE A N 1
ATOM 968 C CA . ILE A 1 115 ? 42.154 13.705 -6.837 1.00 57.38 115 ILE A CA 1
ATOM 969 C C . ILE A 1 115 ? 43.227 14.647 -6.302 1.00 57.38 115 ILE A C 1
ATOM 971 O O . ILE A 1 115 ? 43.477 15.695 -6.888 1.00 57.38 115 ILE A O 1
ATOM 975 N N . ASP A 1 116 ? 43.836 14.271 -5.183 1.00 56.00 116 ASP A N 1
ATOM 976 C CA . ASP A 1 116 ? 45.154 14.769 -4.806 1.00 56.00 116 ASP A CA 1
ATOM 977 C C . ASP A 1 116 ? 46.168 13.726 -5.276 1.00 56.00 116 ASP A C 1
ATOM 979 O O . ASP A 1 116 ? 46.199 12.584 -4.809 1.00 56.00 116 ASP A O 1
ATOM 983 N N . THR A 1 117 ? 46.957 14.080 -6.282 1.00 69.69 117 THR A N 1
ATOM 984 C CA . THR A 1 117 ? 48.149 13.321 -6.651 1.00 69.69 117 THR A CA 1
ATOM 985 C C . THR A 1 117 ? 49.272 14.313 -6.914 1.00 69.69 117 THR A C 1
ATOM 987 O O . THR A 1 117 ? 49.261 14.967 -7.953 1.00 69.69 117 THR A O 1
ATOM 990 N N . ASP A 1 118 ? 50.178 14.335 -5.931 1.00 58.69 118 ASP A N 1
ATOM 991 C CA . ASP A 1 118 ? 51.563 14.842 -5.870 1.00 58.69 118 ASP A CA 1
ATOM 992 C C . ASP A 1 118 ? 51.828 16.330 -6.173 1.00 58.69 118 ASP A C 1
ATOM 994 O O . ASP A 1 118 ? 51.802 16.747 -7.354 1.00 58.69 118 ASP A O 1
#

Secondary structure (DSSP, 8-state):
------------HHHHHHHHHHHHHHHHHHH-SS-SS-HHHHH-TTS-HHHHT---SSHHHHHHHHHHHTTT-SEETTTTEE-SSHHHHHHHHHHTT-----TT--------------

Nearest PDB structures (foldseek):
  1wjp-assembly1_A  TM=3.204E-01  e=2.475E+00  Homo sapiens

Mean predicted aligned error: 11.04 Å

pLDDT: mean 82.97, std 18.97, range [36.34, 97.69]

Sequence (118 aa):
MKEQTTKLASISPEMSKEQLLLEKAGNYIWKAKKPRRCFQCYGNKLLSVHHRTHKYSEYKSTLRHFREKHLQDRRCHMCSEDLLHEMHLRRHAEDVHRLATERNYYPKEESGSDIDTD

InterPro domains:
  IPR013087 Zinc finger C2H2-type [PS00028] (76-97)

Foldseek 3Di:
DDDDDDPPDDDDPVVVVLVVLLVVQLVQQQPDLQAQAAQQQLLDPVDDSCSNNPGHPGSVVNLVCCVVPPLQPQARSNVRDGHPGSVRVQVCCCPRRVRHNDPPPDPPPPPPPPPDDD

Organism: Penicillium roqueforti (strain FM164) (NCBI:txid1365484)

Solvent-accessible surface area (backbone atoms only — not comparable to full-atom values): 7186 Å² total; per-residue (Å²): 135,85,81,82,76,83,80,81,74,81,85,52,77,65,58,58,54,53,51,51,49,47,52,54,41,53,55,44,39,72,68,36,79,65,30,30,43,46,55,52,45,46,32,35,79,89,48,53,70,67,62,27,54,40,70,46,96,38,45,66,55,26,46,52,48,42,60,78,74,46,41,83,39,52,49,42,42,61,82,69,44,78,31,96,42,46,69,51,39,48,50,47,32,28,77,74,47,41,49,72,70,75,89,82,74,66,76,80,72,80,79,77,81,80,80,85,79,136